Protein AF-I0R6A7-F1 (afdb_monomer)

Secondary structure (DSSP, 8-state):
-HHHHHHHHHHHHHHHHHH-TT--SHHHHHHHHHHHHHHHHHHHHHHHHHHHT-

Foldseek 3Di:
DVVVVVLVVLLVVLVVQCPPPPDDDPSNVVSVVSNVVSVVVVVVVVVVVVVVVD

Structure (mmCIF, N/CA/C/O backbone):
data_AF-I0R6A7-F1
#
_entry.id   AF-I0R6A7-F1
#
loop_
_atom_site.group_PDB
_atom_site.id
_atom_site.type_symbol
_atom_site.label_atom_id
_atom_site.label_alt_id
_atom_site.label_comp_id
_atom_site.label_asym_id
_atom_site.label_entity_id
_atom_site.label_seq_id
_atom_site.pdbx_PDB_ins_code
_atom_site.Cartn_x
_atom_site.Cartn_y
_atom_site.Cartn_z
_atom_site.occupancy
_atom_site.B_iso_or_equiv
_atom_site.auth_seq_id
_atom_site.auth_comp_id
_atom_site.auth_asym_id
_atom_site.auth_atom_id
_atom_site.pdbx_PDB_model_num
ATOM 1 N N . MET A 1 1 ? -2.238 13.197 13.455 1.00 52.41 1 MET A N 1
ATOM 2 C CA . MET A 1 1 ? -1.772 13.884 12.226 1.00 52.41 1 MET A CA 1
ATOM 3 C C . MET A 1 1 ? -0.662 13.123 11.498 1.00 52.41 1 MET A C 1
ATOM 5 O O . MET A 1 1 ? -0.918 12.695 10.386 1.00 52.41 1 MET A O 1
ATOM 9 N N . LEU A 1 2 ? 0.502 12.854 12.107 1.00 54.75 2 LEU A N 1
ATOM 10 C CA . LEU A 1 2 ? 1.662 12.224 11.430 1.00 54.75 2 LEU A CA 1
ATOM 11 C C . LEU A 1 2 ? 1.391 10.882 10.711 1.00 54.75 2 LEU A C 1
ATOM 13 O O . LEU A 1 2 ? 1.903 10.665 9.618 1.00 54.75 2 LEU A O 1
ATOM 17 N N . LYS A 1 3 ? 0.565 9.991 11.283 1.00 62.03 3 LYS A N 1
ATOM 18 C CA . LYS A 1 3 ? 0.258 8.681 10.669 1.00 62.03 3 LYS A CA 1
ATOM 19 C C . LYS A 1 3 ? -0.505 8.792 9.336 1.00 62.03 3 LYS A C 1
ATOM 21 O O . LYS A 1 3 ? -0.257 7.992 8.441 1.00 62.03 3 LYS A O 1
ATOM 26 N N . ASN A 1 4 ? -1.377 9.795 9.186 1.00 73.06 4 ASN A N 1
ATOM 27 C CA . ASN A 1 4 ? -2.132 10.009 7.945 1.00 73.06 4 ASN A CA 1
ATOM 28 C C . ASN A 1 4 ? -1.262 10.608 6.836 1.00 73.06 4 ASN A C 1
ATOM 30 O O . ASN A 1 4 ? -1.412 10.226 5.679 1.00 73.06 4 ASN A O 1
ATOM 34 N N . GLU A 1 5 ? -0.332 11.499 7.185 1.00 82.38 5 GLU A N 1
ATOM 35 C CA . GLU A 1 5 ? 0.605 12.087 6.220 1.00 82.38 5 GLU 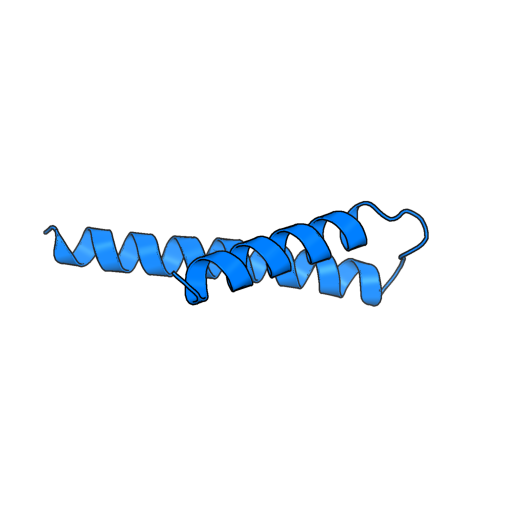A CA 1
ATOM 36 C C . GLU A 1 5 ? 1.554 11.030 5.643 1.00 82.38 5 GLU A C 1
ATOM 38 O O . GLU A 1 5 ? 1.743 10.970 4.430 1.00 82.38 5 GLU A O 1
ATOM 43 N N . LEU A 1 6 ? 2.072 10.121 6.479 1.00 84.56 6 LEU A N 1
ATOM 44 C CA . LEU A 1 6 ? 2.931 9.028 6.013 1.00 84.56 6 LEU A CA 1
ATOM 45 C C . LEU A 1 6 ? 2.185 8.059 5.083 1.00 84.56 6 LEU A C 1
ATOM 47 O O . LEU A 1 6 ? 2.711 7.683 4.037 1.00 84.56 6 LEU A O 1
ATOM 51 N N . ALA A 1 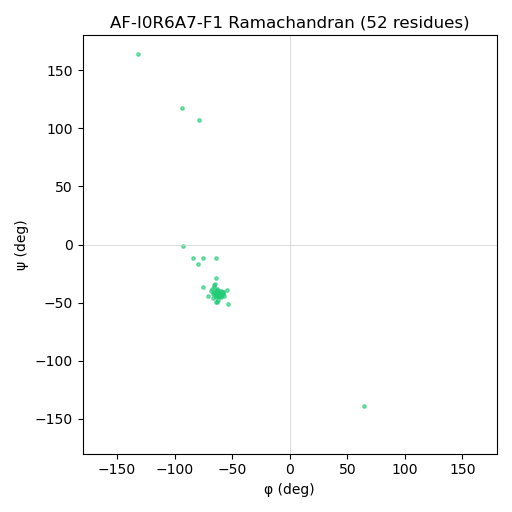7 ? 0.953 7.678 5.433 1.00 85.56 7 ALA A N 1
ATOM 52 C CA . ALA A 1 7 ? 0.133 6.804 4.594 1.00 85.56 7 ALA A CA 1
ATOM 53 C C . ALA A 1 7 ? -0.192 7.453 3.236 1.00 85.56 7 ALA A C 1
ATOM 55 O O . ALA A 1 7 ? -0.129 6.796 2.195 1.00 85.56 7 ALA A O 1
ATOM 56 N N . LYS A 1 8 ? -0.481 8.760 3.235 1.00 89.19 8 LYS A N 1
ATOM 57 C CA . LYS A 1 8 ? -0.739 9.540 2.019 1.00 89.19 8 LYS A CA 1
ATOM 58 C C . LYS A 1 8 ? 0.509 9.659 1.143 1.00 89.19 8 LYS A C 1
ATOM 60 O O . LYS A 1 8 ? 0.431 9.408 -0.058 1.00 89.19 8 LYS A O 1
ATOM 65 N N . ALA A 1 9 ? 1.658 9.977 1.740 1.00 90.25 9 ALA A N 1
ATOM 66 C CA . ALA A 1 9 ? 2.937 10.040 1.037 1.00 90.25 9 ALA A CA 1
ATOM 67 C C . ALA A 1 9 ? 3.317 8.680 0.429 1.00 90.25 9 ALA A C 1
ATOM 69 O O . ALA A 1 9 ? 3.678 8.613 -0.745 1.00 90.25 9 ALA A O 1
ATOM 70 N N . GLY A 1 10 ? 3.156 7.590 1.188 1.00 89.62 10 GLY A N 1
ATOM 71 C CA . GLY A 1 10 ? 3.404 6.227 0.712 1.00 89.62 10 GLY A CA 1
ATOM 72 C C . GLY A 1 10 ? 2.495 5.827 -0.452 1.00 89.62 10 GLY A C 1
ATOM 73 O O . GLY A 1 10 ? 2.977 5.305 -1.456 1.00 89.62 10 GLY A O 1
ATOM 74 N N . LYS A 1 11 ? 1.192 6.132 -0.370 1.00 92.44 11 LYS A N 1
ATOM 75 C CA . LYS A 1 11 ? 0.244 5.877 -1.468 1.00 92.44 11 LYS A CA 1
ATOM 76 C C . LYS A 1 11 ? 0.627 6.633 -2.741 1.00 92.44 11 LYS A C 1
ATOM 78 O O . LYS A 1 11 ? 0.595 6.044 -3.821 1.00 92.44 11 LYS A O 1
ATOM 83 N N . ASN A 1 12 ? 0.992 7.909 -2.618 1.00 94.38 12 ASN A N 1
ATOM 84 C CA . ASN A 1 12 ? 1.399 8.727 -3.761 1.00 94.38 12 ASN A CA 1
ATOM 85 C C . ASN A 1 12 ? 2.666 8.168 -4.418 1.00 94.38 12 ASN A C 1
ATOM 87 O O . ASN A 1 12 ? 2.649 7.898 -5.613 1.00 94.38 12 ASN A O 1
ATOM 91 N N . LEU A 1 13 ? 3.702 7.878 -3.622 1.00 92.88 13 LEU A N 1
ATOM 92 C CA . LEU A 1 13 ? 4.948 7.279 -4.106 1.00 92.88 13 LEU A CA 1
ATOM 93 C C . LEU A 1 13 ? 4.688 5.988 -4.895 1.00 92.88 13 LEU A C 1
ATOM 95 O O . LEU A 1 13 ? 5.156 5.839 -6.019 1.00 92.88 13 LEU A O 1
ATOM 99 N N . LEU A 1 14 ? 3.927 5.052 -4.322 1.00 93.38 14 LEU A N 1
ATOM 100 C CA . LEU A 1 14 ? 3.643 3.771 -4.973 1.00 93.38 14 LEU A CA 1
ATOM 101 C C . LEU A 1 14 ? 2.797 3.943 -6.242 1.00 93.38 14 LEU A C 1
ATOM 103 O O . LEU A 1 14 ? 3.011 3.234 -7.221 1.00 93.38 14 LEU A O 1
ATOM 107 N N . THR A 1 15 ? 1.873 4.906 -6.247 1.00 93.19 15 THR A N 1
ATOM 108 C CA . THR A 1 15 ? 1.072 5.245 -7.432 1.00 93.19 15 THR A CA 1
ATOM 109 C C . THR A 1 15 ? 1.953 5.783 -8.558 1.00 93.19 15 THR A C 1
ATOM 111 O O . THR A 1 15 ? 1.787 5.375 -9.708 1.00 93.19 15 THR A O 1
ATOM 114 N N . ASP A 1 16 ? 2.902 6.659 -8.236 1.00 93.75 16 ASP A N 1
ATOM 115 C CA . ASP A 1 16 ? 3.837 7.225 -9.210 1.00 93.75 16 ASP A CA 1
ATOM 116 C C . ASP A 1 16 ? 4.797 6.156 -9.749 1.00 93.75 16 ASP A C 1
ATOM 118 O O . ASP A 1 16 ? 5.069 6.119 -10.949 1.00 93.75 16 ASP A O 1
ATOM 122 N N . LEU A 1 17 ? 5.245 5.226 -8.897 1.00 91.81 17 LEU A N 1
ATOM 123 C CA . LEU A 1 17 ? 6.058 4.077 -9.311 1.00 91.81 17 LEU A CA 1
ATOM 124 C C . LEU A 1 17 ? 5.291 3.140 -10.254 1.00 91.81 17 LEU A C 1
ATOM 126 O O . LEU A 1 17 ? 5.840 2.696 -11.257 1.00 91.81 17 LEU A O 1
ATOM 130 N N . VAL A 1 18 ? 4.018 2.861 -9.969 1.00 90.25 18 VAL A N 1
ATOM 131 C CA . VAL A 1 18 ? 3.170 2.017 -10.826 1.00 90.25 18 VAL A CA 1
ATOM 132 C C . VAL A 1 18 ? 2.932 2.643 -12.204 1.00 90.25 18 VAL A C 1
ATOM 134 O O . VAL A 1 18 ? 2.942 1.929 -13.208 1.00 90.25 18 VAL A O 1
ATOM 137 N N . LYS A 1 19 ? 2.720 3.963 -12.252 1.00 90.56 19 LYS A N 1
ATOM 138 C CA . LYS A 1 19 ? 2.495 4.726 -13.493 1.00 90.56 19 LYS A CA 1
ATOM 139 C C . LYS A 1 19 ? 3.767 4.961 -14.305 1.00 90.56 19 LYS A C 1
ATOM 141 O O . LYS A 1 19 ? 3.684 5.445 -15.427 1.00 90.56 19 LYS A O 1
ATOM 146 N N . ASN A 1 20 ? 4.938 4.682 -13.740 1.00 90.56 20 ASN 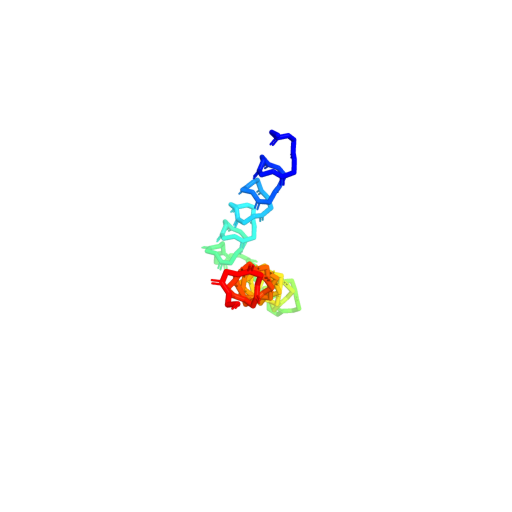A N 1
ATOM 147 C CA . ASN A 1 20 ? 6.195 4.854 -14.441 1.00 90.56 20 ASN A CA 1
ATOM 148 C C . ASN A 1 20 ? 6.424 3.678 -15.398 1.00 90.56 20 ASN A C 1
ATOM 150 O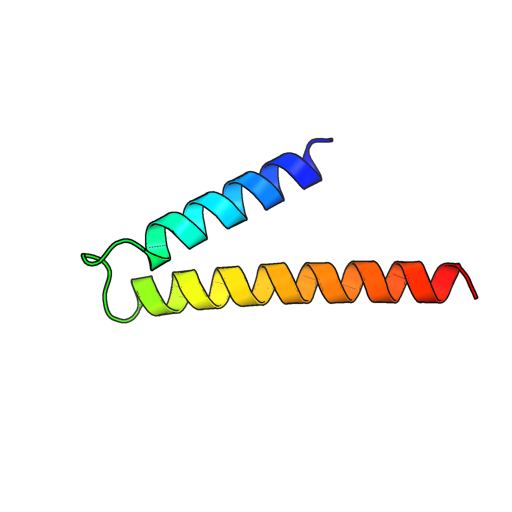 O . ASN A 1 20 ? 6.786 2.580 -14.976 1.00 90.56 20 ASN A O 1
ATOM 154 N N . ASP A 1 21 ? 6.271 3.933 -16.697 1.00 80.06 21 ASP A N 1
ATOM 155 C CA . ASP A 1 21 ? 6.442 2.932 -17.758 1.00 80.06 21 ASP A CA 1
ATOM 156 C C . ASP A 1 21 ? 7.871 2.376 -17.863 1.00 80.06 21 ASP A C 1
ATOM 158 O O . ASP A 1 21 ? 8.095 1.369 -18.525 1.00 80.06 21 ASP A O 1
ATOM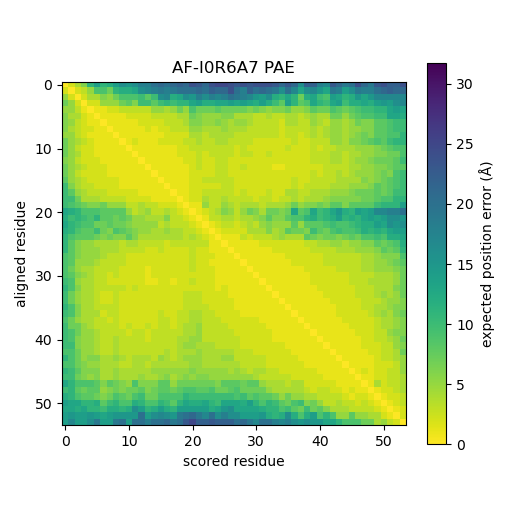 162 N N . ARG A 1 22 ? 8.847 2.993 -17.181 1.00 87.88 22 ARG A N 1
ATOM 163 C CA . ARG A 1 22 ? 10.228 2.489 -17.094 1.00 87.88 22 ARG A CA 1
ATOM 164 C C . ARG A 1 22 ? 10.426 1.440 -15.998 1.00 87.88 22 ARG A C 1
ATOM 166 O O . ARG A 1 22 ? 11.491 0.829 -15.943 1.00 87.88 22 ARG A O 1
ATOM 173 N N . LEU A 1 23 ? 9.457 1.262 -15.096 1.00 87.31 23 LEU A N 1
ATOM 174 C CA . LEU A 1 23 ? 9.488 0.208 -14.083 1.00 87.31 23 LEU A CA 1
ATOM 175 C C . LEU A 1 23 ? 8.747 -1.018 -14.605 1.00 87.31 23 LEU A C 1
ATOM 177 O O . LEU A 1 23 ? 7.538 -0.988 -14.832 1.00 87.31 23 LEU A O 1
ATOM 181 N N . GLU A 1 24 ? 9.477 -2.120 -14.736 1.00 88.50 24 GLU A N 1
ATOM 182 C CA . GLU A 1 24 ? 8.962 -3.414 -15.182 1.00 88.50 24 GLU A CA 1
ATOM 183 C C . GLU A 1 24 ? 9.427 -4.536 -14.251 1.00 88.50 24 GLU A C 1
ATOM 185 O O . GLU A 1 24 ? 10.340 -4.361 -13.443 1.00 88.50 24 GLU A O 1
ATOM 190 N N . GLY A 1 25 ? 8.779 -5.699 -14.339 1.00 91.25 25 GLY A N 1
ATOM 191 C CA . GLY A 1 25 ? 9.134 -6.869 -13.538 1.00 91.25 25 GLY A CA 1
ATOM 192 C C . GLY A 1 25 ? 8.935 -6.663 -12.031 1.00 91.25 25 GLY A C 1
ATOM 193 O O . GLY A 1 25 ? 7.935 -6.091 -11.588 1.00 91.25 25 GLY A O 1
ATOM 194 N N . LEU A 1 26 ? 9.886 -7.157 -11.232 1.00 92.81 26 LEU A N 1
ATOM 195 C CA . LEU A 1 26 ? 9.779 -7.213 -9.768 1.00 92.81 26 LEU A CA 1
ATOM 196 C C . LEU A 1 26 ? 9.530 -5.846 -9.099 1.00 92.81 26 LEU A C 1
ATOM 198 O O . LEU A 1 26 ? 8.647 -5.782 -8.244 1.00 92.81 26 LEU A O 1
ATOM 202 N N . PRO A 1 27 ? 10.211 -4.746 -9.478 1.00 90.81 27 PRO A N 1
ATOM 203 C CA . PRO A 1 27 ? 9.910 -3.421 -8.933 1.00 90.81 27 PRO A CA 1
ATOM 204 C C . PRO A 1 27 ? 8.460 -2.965 -9.150 1.00 90.81 27 PRO A C 1
ATOM 206 O O . PRO A 1 27 ? 7.838 -2.444 -8.223 1.00 90.81 27 PRO A O 1
ATOM 209 N N . LYS A 1 28 ? 7.893 -3.195 -10.344 1.00 91.69 28 LYS A N 1
ATOM 210 C CA . LYS A 1 28 ? 6.499 -2.825 -10.644 1.00 91.69 28 LYS A CA 1
ATOM 211 C C . LYS A 1 28 ? 5.524 -3.654 -9.809 1.00 91.69 28 LYS A C 1
ATOM 213 O O . LYS A 1 28 ? 4.588 -3.109 -9.227 1.00 91.69 28 LYS A O 1
ATOM 218 N N . VAL A 1 29 ? 5.788 -4.958 -9.691 1.00 94.44 29 VAL A N 1
ATOM 219 C CA . VAL A 1 29 ? 5.011 -5.872 -8.838 1.00 94.44 29 VAL A CA 1
ATOM 220 C C . VAL A 1 29 ? 5.062 -5.430 -7.376 1.00 94.44 29 VAL A C 1
ATOM 222 O O . VAL A 1 29 ? 4.022 -5.366 -6.729 1.00 94.44 29 VAL A O 1
ATOM 225 N N . ALA A 1 30 ? 6.235 -5.06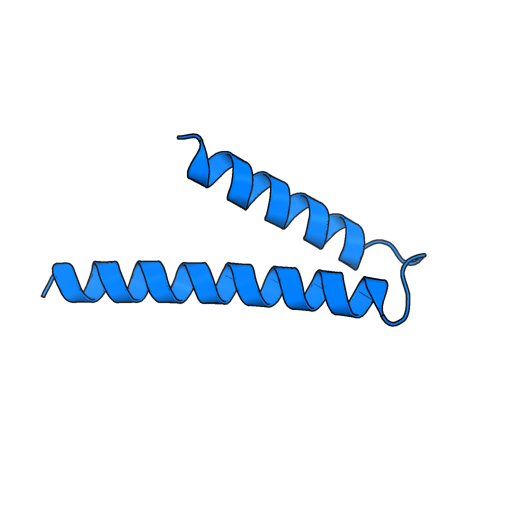3 -6.854 1.00 93.56 30 ALA A N 1
ATOM 226 C CA . ALA A 1 30 ? 6.372 -4.575 -5.483 1.00 93.56 30 ALA A CA 1
ATOM 227 C C . ALA A 1 30 ? 5.561 -3.291 -5.238 1.00 93.56 30 ALA A C 1
ATOM 229 O O . ALA A 1 30 ? 4.909 -3.172 -4.199 1.00 93.56 30 ALA A O 1
ATOM 230 N N . ALA A 1 31 ? 5.541 -2.363 -6.202 1.00 92.94 31 ALA A N 1
ATOM 231 C CA . ALA A 1 31 ? 4.751 -1.138 -6.102 1.00 92.94 31 ALA A CA 1
ATOM 232 C C . ALA A 1 31 ? 3.236 -1.424 -6.051 1.00 92.94 31 ALA A C 1
ATOM 234 O O . ALA A 1 31 ? 2.538 -0.905 -5.176 1.00 92.94 31 ALA A O 1
ATOM 235 N N . TYR A 1 32 ? 2.735 -2.315 -6.917 1.00 93.94 32 TYR A N 1
ATOM 236 C CA . TYR A 1 32 ? 1.339 -2.770 -6.872 1.00 93.94 32 TYR A CA 1
ATOM 237 C C . TYR A 1 32 ? 0.996 -3.494 -5.565 1.00 93.94 32 TYR A C 1
ATOM 239 O O . TYR A 1 32 ? -0.040 -3.212 -4.961 1.00 93.94 32 TYR A O 1
ATOM 247 N N . THR A 1 33 ? 1.870 -4.385 -5.095 1.00 94.19 33 THR A N 1
ATOM 248 C CA . THR A 1 33 ? 1.685 -5.097 -3.821 1.00 94.19 33 THR A CA 1
ATOM 249 C C . THR A 1 33 ? 1.613 -4.118 -2.649 1.00 94.19 33 THR A C 1
ATOM 251 O O . THR A 1 33 ? 0.740 -4.247 -1.792 1.00 94.19 33 THR A O 1
ATOM 254 N N . GLY A 1 34 ? 2.471 -3.094 -2.632 1.00 93.81 34 GLY A N 1
ATOM 255 C CA . GLY A 1 34 ? 2.413 -2.023 -1.638 1.00 93.81 34 GLY A CA 1
ATOM 256 C C . GLY A 1 34 ? 1.069 -1.284 -1.637 1.00 93.81 34 GLY A C 1
ATOM 257 O O . GLY A 1 34 ? 0.512 -1.038 -0.567 1.00 93.81 34 GLY A O 1
ATOM 258 N N . LEU A 1 35 ? 0.511 -0.969 -2.815 1.00 94.12 35 LEU A N 1
ATOM 259 C CA . LEU A 1 35 ? -0.811 -0.332 -2.920 1.00 94.12 35 LEU A CA 1
ATOM 260 C C . LEU A 1 35 ? -1.925 -1.232 -2.380 1.00 94.12 35 LEU A C 1
ATOM 262 O O . LEU A 1 35 ? -2.782 -0.757 -1.635 1.00 94.12 35 LEU A O 1
ATOM 266 N N . ALA A 1 36 ? -1.896 -2.524 -2.713 1.00 93.56 36 ALA A N 1
ATOM 267 C CA . ALA A 1 36 ? -2.881 -3.485 -2.225 1.00 93.56 36 ALA A CA 1
ATOM 268 C C . ALA A 1 36 ? -2.849 -3.608 -0.691 1.00 93.56 36 ALA A C 1
ATOM 270 O O . ALA A 1 36 ? -3.897 -3.609 -0.046 1.00 93.56 36 ALA A O 1
ATOM 271 N N . LEU A 1 37 ? -1.654 -3.644 -0.093 1.00 93.88 37 LEU A N 1
ATOM 272 C CA . LEU A 1 37 ? -1.490 -3.688 1.362 1.00 93.88 37 LEU A CA 1
ATOM 273 C C . LEU A 1 37 ? -2.038 -2.434 2.054 1.00 93.88 37 LEU A C 1
ATOM 275 O O . LEU A 1 37 ? -2.641 -2.548 3.121 1.00 93.88 37 LEU A O 1
ATOM 279 N N . LEU A 1 38 ? -1.870 -1.251 1.454 1.00 91.12 38 LEU A N 1
ATOM 280 C CA . LEU A 1 38 ? -2.442 -0.012 1.992 1.00 91.12 38 LEU A CA 1
ATOM 281 C C . LEU A 1 38 ? -3.976 -0.031 1.983 1.00 91.12 38 LEU A C 1
ATOM 283 O O . LEU A 1 38 ? -4.592 0.397 2.960 1.00 91.12 38 LEU A O 1
ATOM 287 N N . GLU A 1 39 ? -4.597 -0.546 0.920 1.00 90.25 39 GLU A N 1
ATOM 288 C CA . GLU A 1 39 ? -6.061 -0.651 0.844 1.00 90.25 39 GLU A CA 1
ATOM 28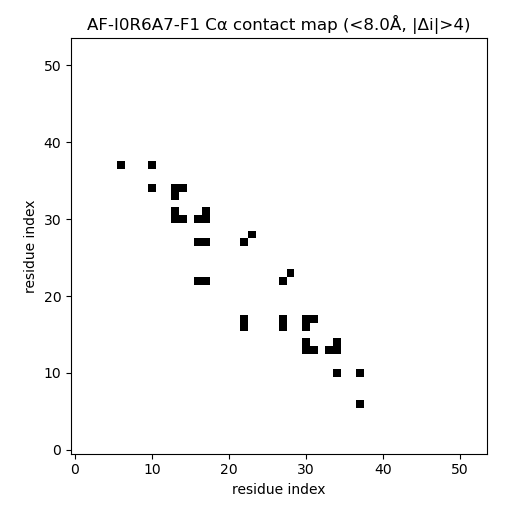9 C C . GLU A 1 39 ? -6.602 -1.688 1.842 1.00 90.25 39 GLU A C 1
ATOM 291 O O . GLU A 1 39 ? -7.578 -1.429 2.545 1.00 90.25 39 GLU A O 1
ATOM 296 N N . LEU A 1 40 ? -5.915 -2.825 1.995 1.00 93.06 40 LEU A N 1
ATOM 297 C CA . LEU A 1 40 ? -6.255 -3.825 3.013 1.00 93.06 40 LEU A CA 1
ATOM 298 C C . LEU A 1 40 ? -6.135 -3.262 4.432 1.00 93.06 40 LEU A C 1
ATOM 300 O O . LEU A 1 40 ? -7.022 -3.477 5.257 1.00 93.06 40 LEU A O 1
ATOM 304 N N . ALA A 1 41 ? -5.069 -2.514 4.724 1.00 89.69 41 ALA A N 1
ATOM 305 C CA . ALA A 1 41 ? -4.899 -1.876 6.026 1.00 89.69 41 ALA A CA 1
ATOM 306 C C . ALA A 1 41 ? -6.049 -0.905 6.334 1.00 89.69 41 ALA A C 1
ATOM 308 O O . ALA A 1 41 ? -6.545 -0.879 7.461 1.00 89.69 41 ALA A O 1
ATOM 309 N N . LYS A 1 42 ? -6.511 -0.151 5.329 1.00 88.44 42 LYS A N 1
ATOM 310 C CA . LYS A 1 42 ? -7.669 0.739 5.456 1.00 88.44 42 LYS A CA 1
ATOM 311 C C . LYS A 1 42 ? -8.951 -0.040 5.772 1.00 88.44 42 LYS A C 1
ATOM 313 O O . LYS A 1 42 ? -9.618 0.296 6.747 1.00 88.44 42 LYS A O 1
ATOM 318 N N . LEU A 1 43 ? -9.233 -1.118 5.036 1.00 91.50 43 LEU A N 1
ATOM 319 C CA . LEU A 1 43 ? -10.395 -1.985 5.286 1.00 91.50 43 LEU A CA 1
ATOM 320 C C . LEU A 1 43 ? -10.392 -2.581 6.701 1.00 91.50 43 LEU A C 1
ATOM 322 O O . LEU A 1 43 ? -11.432 -2.636 7.353 1.00 91.50 43 LEU A O 1
ATOM 326 N N . VAL A 1 44 ? -9.229 -3.009 7.203 1.00 91.56 44 VAL A N 1
ATOM 327 C CA . VAL A 1 44 ? -9.101 -3.558 8.566 1.00 91.56 44 VAL A CA 1
ATOM 328 C C . VAL A 1 44 ? -9.396 -2.497 9.628 1.00 91.56 44 VAL A C 1
ATOM 330 O O . VAL A 1 44 ? -10.058 -2.799 10.624 1.00 91.56 44 VAL A O 1
ATOM 333 N N . ILE A 1 45 ? -8.928 -1.261 9.429 1.00 89.50 45 ILE A N 1
ATOM 334 C CA . ILE A 1 45 ? -9.219 -0.145 10.340 1.00 89.50 45 ILE A CA 1
ATOM 335 C C . ILE A 1 45 ? -10.720 0.156 10.338 1.00 89.50 45 ILE A C 1
ATOM 337 O O . ILE A 1 45 ? -11.324 0.182 11.408 1.00 89.50 45 ILE A O 1
ATOM 341 N N . GLU A 1 46 ? -11.324 0.301 9.157 1.00 89.50 46 GLU A N 1
ATOM 342 C CA . GLU A 1 46 ? -12.759 0.577 9.004 1.00 89.50 46 GLU A CA 1
ATOM 343 C C . GLU A 1 46 ? -13.619 -0.529 9.632 1.00 89.50 46 GLU A C 1
ATOM 345 O O . GLU A 1 46 ? -14.553 -0.241 10.380 1.00 89.50 46 GLU A O 1
ATOM 350 N N . ALA A 1 47 ? -13.268 -1.801 9.420 1.00 90.56 47 ALA A N 1
ATOM 351 C CA . ALA A 1 47 ? -13.955 -2.931 10.046 1.00 90.56 47 ALA A CA 1
ATOM 352 C C . ALA A 1 47 ? -13.817 -2.921 11.581 1.00 90.56 47 ALA A C 1
ATOM 354 O O . ALA A 1 47 ? -14.769 -3.229 12.304 1.00 90.56 47 ALA A O 1
ATOM 355 N N . GLY A 1 48 ? -12.640 -2.550 12.092 1.00 89.88 48 GLY A N 1
ATOM 356 C CA . GLY A 1 48 ? -12.397 -2.393 13.525 1.00 89.88 48 GLY A CA 1
ATOM 357 C C . GLY A 1 48 ? -13.197 -1.247 14.149 1.00 89.88 48 GLY A C 1
ATOM 358 O O . GLY A 1 48 ? -13.665 -1.377 15.280 1.00 89.88 48 GLY A O 1
ATOM 359 N N . GLU A 1 49 ? -13.373 -0.141 13.427 1.00 89.50 49 GLU A N 1
ATOM 360 C CA . GLU A 1 49 ? -14.202 0.991 13.850 1.00 89.50 49 GLU A CA 1
ATOM 361 C C . GLU A 1 49 ? -15.694 0.653 13.803 1.00 89.50 49 GLU A C 1
ATOM 363 O O . GLU A 1 49 ? -16.393 0.906 14.784 1.00 89.50 49 GLU A O 1
ATOM 368 N N . ALA A 1 50 ? -16.167 0.000 12.737 1.00 83.88 50 ALA A N 1
ATOM 369 C CA . ALA A 1 50 ? -17.553 -0.452 12.612 1.00 83.88 50 ALA A CA 1
ATOM 370 C C . ALA A 1 50 ? -17.954 -1.403 13.752 1.00 83.88 50 ALA A C 1
ATOM 372 O O . ALA A 1 50 ? -19.024 -1.255 14.336 1.00 83.88 50 ALA A O 1
ATOM 373 N N . LYS A 1 51 ? -17.065 -2.327 14.144 1.00 82.44 51 LYS A N 1
ATOM 374 C CA . LYS A 1 51 ? -17.298 -3.230 15.284 1.00 82.44 51 LYS A CA 1
ATOM 375 C C . LYS A 1 51 ? -17.417 -2.498 16.628 1.00 82.44 51 LYS A C 1
ATOM 377 O O . LYS A 1 51 ? -18.070 -3.013 17.523 1.00 82.44 51 LYS A O 1
ATOM 382 N N . LYS A 1 52 ? -16.775 -1.336 16.799 1.00 77.75 52 LYS A N 1
ATOM 383 C CA . LYS A 1 52 ? -16.856 -0.537 18.039 1.00 77.75 52 LYS A CA 1
ATOM 384 C C . LYS A 1 52 ? -18.131 0.305 18.137 1.00 77.75 52 LYS A C 1
ATOM 386 O O . LYS A 1 52 ? -18.414 0.816 19.214 1.00 77.75 52 LYS A O 1
ATOM 391 N N . GLN A 1 53 ? -18.828 0.511 17.021 1.00 66.62 53 GLN A N 1
ATOM 392 C CA . GLN A 1 53 ? -20.072 1.284 16.950 1.00 66.62 53 GLN A CA 1
ATOM 393 C C . GLN A 1 53 ? -21.332 0.407 17.102 1.00 66.62 53 GLN A C 1
ATOM 395 O O . GLN A 1 53 ? -22.438 0.943 17.082 1.00 66.62 53 GLN A O 1
ATOM 400 N N . LEU A 1 54 ? -21.158 -0.913 17.248 1.00 59.66 54 LEU A N 1
ATOM 401 C CA . LEU A 1 54 ? -22.182 -1.911 17.581 1.00 59.66 54 LEU A CA 1
ATOM 402 C C . LEU A 1 54 ? -22.140 -2.232 19.078 1.00 59.66 54 LEU A C 1
ATOM 404 O O . LEU A 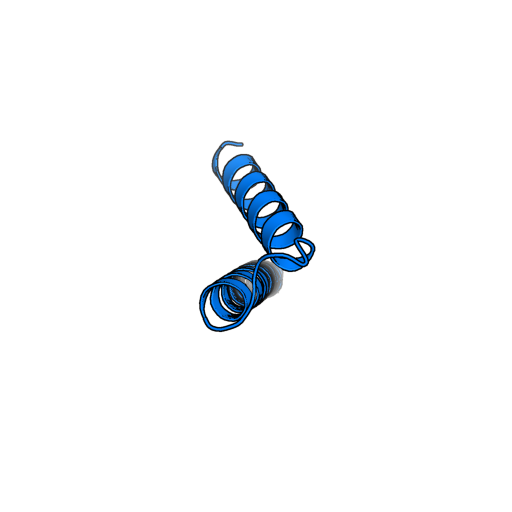1 54 ? -23.231 -2.449 19.647 1.00 59.66 54 LEU A O 1
#

pLDDT: mean 86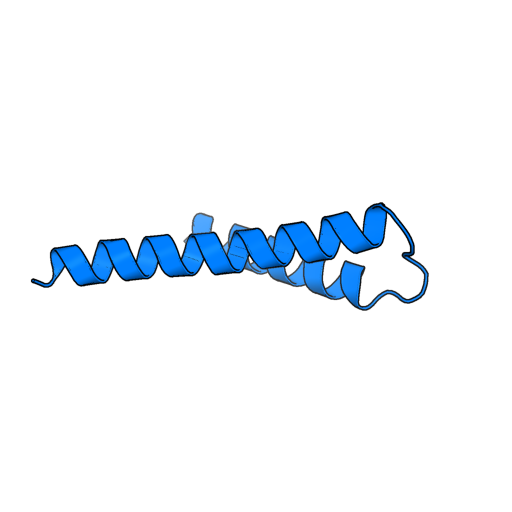.98, std 10.0, range [52.41, 94.44]

Organism: NCBI:txid1095750

Mean predicted aligned error: 5.23 Å

Sequence (54 aa):
MLKNELAKAGKNLLTDLVKNDRLEGLPKVAAYTGLALLELAKLVIEAGEAKKQL

Solvent-accessible surface area (backbone atoms only — not comparable to full-atom values): 3067 Å² total; per-residue (Å²): 113,71,71,59,54,53,52,50,52,52,51,50,52,29,50,54,46,55,70,32,88,87,49,62,68,68,66,27,52,51,24,50,51,51,50,53,51,54,52,50,54,49,51,53,50,53,52,56,52,57,61,73,76,109

Nearest PDB structures (foldseek):
  3beh-assembly1_D  TM=8.879E-01  e=3.087E+00  Mesorhizobium loti
  3mq1-assembly1_A  TM=8.302E-01  e=3.302E+00  Dermatophagoides pteronyssinus
  8dfu-assembly1_B  TM=7.873E-01  e=3.302E+00  Aeropyrum pernix
  1xaw-assembly1_A  TM=7.178E-01  e=2.697E+00  Homo sapiens

Radius of gyration: 13.98 Å; Cα contacts (8 Å, |Δi|>4): 18; chains: 1; bounding box: 32×21×36 Å